Protein AF-A0A528N2G1-F1 (afdb_monomer)

Foldseek 3Di:
DDKDWDWDADPVRDIAIEMEFQAPCNVVVCVVVVPPAHQAYEYDAADRRRYVRVVVCVVRCVNVVHDHHYHYPPRNVVNND

Structure (mmCIF, N/CA/C/O backbone):
data_AF-A0A528N2G1-F1
#
_entry.id   AF-A0A528N2G1-F1
#
loop_
_atom_site.group_PDB
_atom_site.id
_atom_site.type_symbol
_atom_site.label_atom_id
_atom_site.label_alt_id
_atom_site.label_comp_id
_atom_site.label_asym_id
_atom_site.label_entity_id
_atom_site.label_seq_id
_atom_site.pdbx_PDB_ins_code
_atom_site.Cartn_x
_atom_site.Cartn_y
_atom_site.Cartn_z
_atom_site.occupancy
_atom_site.B_iso_or_equiv
_atom_site.auth_seq_id
_atom_site.auth_comp_id
_atom_site.auth_asym_id
_atom_site.auth_atom_id
_atom_site.pdbx_PDB_model_num
ATOM 1 N N . ARG A 1 1 ? 6.951 8.254 -5.519 1.00 59.00 1 ARG A N 1
ATOM 2 C CA . ARG A 1 1 ? 5.652 8.228 -4.804 1.00 59.00 1 ARG A CA 1
ATOM 3 C C . ARG A 1 1 ? 4.627 7.623 -5.741 1.00 59.00 1 ARG A C 1
ATOM 5 O O . ARG A 1 1 ? 4.166 8.307 -6.644 1.00 59.00 1 ARG A O 1
ATOM 12 N N . THR A 1 2 ? 4.347 6.348 -5.549 1.00 59.81 2 THR A N 1
ATOM 13 C CA . T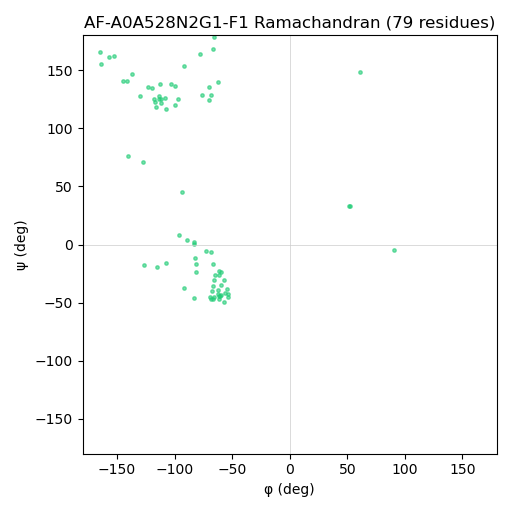HR A 1 2 ? 3.536 5.510 -6.434 1.00 59.81 2 THR A CA 1
ATOM 14 C C . THR A 1 2 ? 2.686 4.612 -5.547 1.00 59.81 2 THR A C 1
ATOM 16 O O . THR A 1 2 ? 3.021 3.464 -5.291 1.00 59.81 2 THR A O 1
ATOM 19 N N . ALA A 1 3 ? 1.647 5.204 -4.968 1.00 87.69 3 ALA A N 1
ATOM 20 C CA . ALA A 1 3 ? 0.585 4.497 -4.269 1.00 87.69 3 ALA A CA 1
ATOM 21 C C . ALA A 1 3 ? -0.609 5.442 -4.103 1.00 87.69 3 ALA A C 1
ATOM 23 O O . ALA A 1 3 ? -0.434 6.667 -4.075 1.00 87.69 3 ALA A O 1
ATOM 24 N N . ALA A 1 4 ? -1.807 4.887 -3.963 1.00 95.88 4 ALA A N 1
ATOM 25 C CA . ALA A 1 4 ? -3.000 5.646 -3.598 1.00 95.88 4 ALA A CA 1
ATOM 26 C C . ALA A 1 4 ? -3.823 4.888 -2.555 1.00 95.88 4 ALA A C 1
ATOM 28 O O . ALA A 1 4 ? -3.886 3.662 -2.576 1.00 95.88 4 ALA A O 1
ATOM 29 N N . LEU A 1 5 ? -4.477 5.628 -1.660 1.00 97.06 5 LEU A N 1
ATOM 30 C CA . LEU A 1 5 ? -5.441 5.097 -0.700 1.00 97.06 5 LEU A CA 1
ATOM 31 C C . LEU A 1 5 ? -6.841 5.540 -1.123 1.00 97.06 5 LEU A C 1
ATOM 33 O O . LEU A 1 5 ? -7.081 6.733 -1.313 1.00 97.06 5 LEU A O 1
ATOM 37 N N . ILE A 1 6 ? -7.754 4.588 -1.271 1.00 97.75 6 ILE A N 1
ATOM 38 C CA . ILE A 1 6 ? -9.143 4.833 -1.638 1.00 97.75 6 ILE A CA 1
ATOM 39 C C . ILE A 1 6 ? -10.008 4.373 -0.477 1.00 97.75 6 ILE A C 1
ATOM 41 O O . ILE A 1 6 ? -9.974 3.207 -0.091 1.00 97.75 6 ILE A O 1
ATOM 45 N N . GLU A 1 7 ? -10.812 5.289 0.052 1.00 97.50 7 GLU A N 1
ATOM 46 C CA . GLU A 1 7 ? -11.790 4.985 1.086 1.00 97.50 7 GLU A CA 1
ATOM 47 C C . GLU A 1 7 ? -13.199 5.273 0.571 1.00 97.50 7 GLU A C 1
ATOM 49 O O . GLU A 1 7 ? -13.515 6.388 0.150 1.00 97.50 7 GLU A O 1
ATOM 54 N N . ARG A 1 8 ? -14.073 4.270 0.643 1.00 97.81 8 ARG A N 1
ATOM 55 C CA . ARG A 1 8 ? -15.519 4.471 0.545 1.00 97.81 8 ARG A CA 1
ATOM 56 C C . ARG A 1 8 ? -16.088 4.522 1.953 1.00 97.81 8 ARG A C 1
ATOM 58 O O . ARG A 1 8 ? -15.921 3.573 2.710 1.00 97.81 8 ARG A O 1
ATOM 65 N N . ILE A 1 9 ? -16.808 5.595 2.265 1.00 97.50 9 ILE A N 1
ATOM 66 C CA . ILE A 1 9 ? -17.496 5.783 3.545 1.00 97.50 9 ILE A CA 1
ATOM 67 C C . ILE A 1 9 ? -18.998 5.614 3.298 1.00 97.50 9 ILE A C 1
ATOM 69 O O . ILE A 1 9 ? -19.594 6.364 2.524 1.00 97.50 9 ILE A O 1
ATOM 73 N N . ALA A 1 10 ? -19.604 4.597 3.904 1.00 97.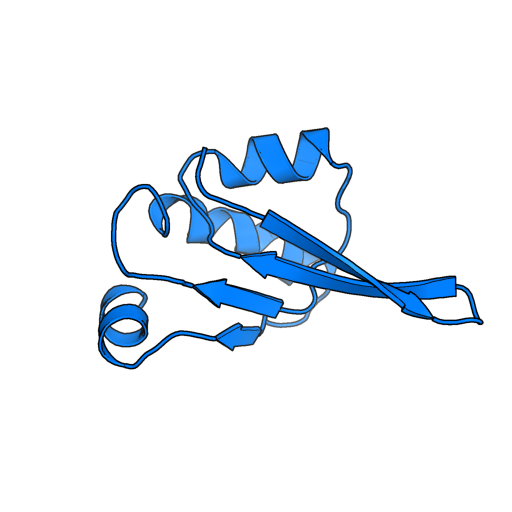56 10 ALA A N 1
ATOM 74 C CA . ALA A 1 10 ? -21.040 4.359 3.838 1.00 97.56 10 ALA A CA 1
ATOM 75 C C . ALA A 1 10 ? -21.810 5.300 4.783 1.00 97.56 10 ALA A C 1
ATOM 77 O O . ALA A 1 10 ? -21.245 5.895 5.697 1.00 97.56 10 ALA A O 1
ATOM 78 N N . ALA A 1 11 ? -23.127 5.419 4.585 1.00 97.44 11 ALA A N 1
ATOM 79 C CA . ALA A 1 11 ? -23.976 6.314 5.380 1.00 97.44 11 ALA A CA 1
ATOM 80 C C . ALA A 1 11 ? -24.008 5.966 6.883 1.00 97.44 11 ALA A C 1
ATOM 82 O O . ALA A 1 11 ? -24.232 6.844 7.709 1.00 97.44 11 ALA A O 1
ATOM 83 N N . ASN A 1 12 ? -23.769 4.701 7.238 1.00 96.88 12 ASN A N 1
ATOM 84 C CA . ASN A 1 12 ? -23.660 4.234 8.623 1.00 96.88 12 ASN A CA 1
ATOM 85 C C . ASN A 1 12 ? -22.258 4.441 9.232 1.00 96.88 12 ASN A C 1
ATOM 87 O O . ASN A 1 12 ? -22.045 4.085 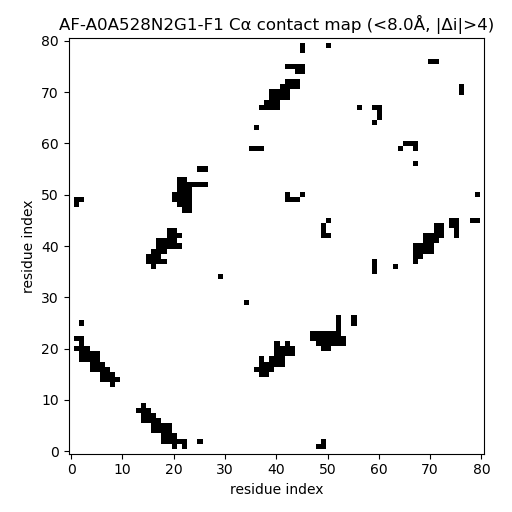10.386 1.00 96.88 12 ASN A O 1
ATOM 91 N N . GLY A 1 13 ? -21.315 5.007 8.473 1.00 95.50 13 GL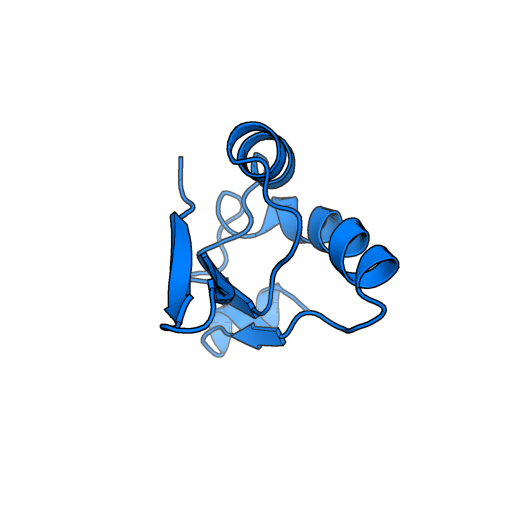Y A N 1
ATOM 92 C CA . GLY A 1 13 ? -19.934 5.231 8.896 1.00 95.50 13 GLY A CA 1
ATOM 93 C C . GLY A 1 13 ? -18.971 4.085 8.579 1.00 95.50 13 GLY A C 1
ATOM 94 O O . GLY A 1 13 ? -17.767 4.263 8.775 1.00 95.50 13 GLY A O 1
ATOM 95 N N . ASP A 1 14 ? -19.453 2.953 8.053 1.00 95.88 14 ASP A N 1
ATOM 96 C CA . ASP A 1 14 ? -18.580 1.847 7.658 1.00 95.88 14 ASP A CA 1
ATOM 97 C C . ASP A 1 14 ? -17.624 2.284 6.548 1.00 95.88 14 ASP A C 1
ATOM 99 O O . ASP A 1 14 ? -18.003 3.000 5.613 1.00 95.88 14 ASP A O 1
ATOM 103 N N . ARG A 1 15 ? -16.375 1.825 6.643 1.00 96.38 15 ARG A N 1
ATOM 104 C CA . ARG A 1 15 ? -15.328 2.122 5.667 1.00 96.38 15 ARG A CA 1
ATOM 105 C C . ARG A 1 15 ? -14.923 0.878 4.897 1.00 96.38 15 ARG A C 1
ATOM 107 O O . ARG A 1 15 ? -14.737 -0.186 5.484 1.00 96.38 15 ARG A O 1
ATOM 114 N N . THR A 1 16 ? -14.745 1.055 3.595 1.00 97.25 16 THR A N 1
ATOM 115 C CA . THR A 1 16 ? -14.016 0.123 2.735 1.00 97.25 16 THR A CA 1
ATOM 116 C C . THR A 1 16 ? -12.739 0.805 2.274 1.00 97.25 16 THR A C 1
ATOM 118 O O . THR A 1 16 ? -12.817 1.866 1.651 1.00 97.25 16 THR A O 1
ATOM 121 N N . THR A 1 17 ? -11.592 0.205 2.567 1.00 97.81 17 THR A N 1
ATOM 122 C CA . THR A 1 17 ? -10.264 0.761 2.313 1.00 97.81 17 THR A CA 1
ATOM 123 C C . THR A 1 17 ? -9.511 -0.106 1.311 1.00 97.81 17 THR A C 1
ATOM 125 O O . THR A 1 17 ? -9.221 -1.272 1.572 1.00 97.81 17 THR A O 1
ATOM 128 N N . VAL A 1 18 ? -9.159 0.480 0.168 1.00 98.31 18 VAL A N 1
ATOM 129 C CA . VAL A 1 18 ? -8.381 -0.170 -0.893 1.00 98.31 18 VAL A CA 1
ATOM 130 C C . VAL A 1 18 ? -7.093 0.605 -1.122 1.00 98.31 18 VAL A C 1
ATOM 132 O O . VAL A 1 18 ? -7.108 1.832 -1.219 1.00 98.31 18 VAL A O 1
ATOM 135 N N . VAL A 1 19 ? -5.981 -0.114 -1.229 1.00 98.19 19 VAL A N 1
ATOM 136 C CA . VAL A 1 19 ? -4.683 0.465 -1.589 1.00 98.19 19 VAL A CA 1
ATOM 137 C C . VAL A 1 19 ? -4.366 0.142 -3.046 1.00 98.19 19 VAL A C 1
ATOM 139 O O . VAL A 1 19 ? -4.580 -0.982 -3.494 1.00 98.19 19 VAL A O 1
ATOM 142 N N . ILE A 1 20 ? -3.843 1.118 -3.783 1.00 98.38 20 ILE A N 1
ATOM 143 C CA . ILE A 1 20 ? -3.207 0.902 -5.083 1.00 98.38 20 ILE A CA 1
ATOM 144 C C . ILE A 1 20 ? -1.697 0.884 -4.867 1.00 98.38 20 ILE A C 1
ATOM 146 O O . ILE A 1 20 ? -1.158 1.897 -4.426 1.00 98.38 20 ILE A O 1
ATOM 150 N N . ASP A 1 21 ? -1.062 -0.235 -5.219 1.00 98.19 21 ASP A N 1
ATOM 151 C CA . ASP A 1 21 ? 0.368 -0.545 -5.094 1.00 98.19 21 ASP A CA 1
ATOM 152 C C . ASP A 1 21 ? 0.934 -0.549 -3.658 1.00 98.19 21 ASP A C 1
ATOM 154 O O . ASP A 1 21 ? 0.526 0.199 -2.773 1.00 98.19 21 ASP A O 1
ATOM 158 N N . THR A 1 22 ? 1.933 -1.402 -3.420 1.00 97.44 22 THR A N 1
ATOM 159 C CA . THR A 1 22 ? 2.669 -1.493 -2.148 1.00 97.44 22 THR A CA 1
ATOM 160 C C . THR A 1 22 ? 4.166 -1.390 -2.424 1.00 97.44 22 THR A C 1
ATOM 162 O O . THR A 1 22 ? 4.908 -2.374 -2.351 1.00 97.44 22 THR A O 1
ATOM 165 N N . GLY A 1 23 ? 4.609 -0.192 -2.805 1.00 96.81 23 GLY A N 1
ATOM 166 C CA . GLY A 1 23 ? 6.025 0.125 -2.991 1.00 96.81 23 GLY A CA 1
ATOM 167 C C . GLY A 1 23 ? 6.833 0.087 -1.683 1.00 96.81 23 GLY A C 1
ATOM 168 O O . GLY A 1 23 ? 6.267 -0.124 -0.611 1.00 96.81 23 GLY A O 1
ATOM 169 N N . PRO A 1 24 ? 8.154 0.329 -1.734 1.00 96.88 24 PRO A N 1
ATOM 170 C CA . PRO A 1 24 ? 9.046 0.230 -0.568 1.00 96.88 24 PRO A CA 1
ATOM 171 C C . PRO A 1 24 ? 8.676 1.168 0.596 1.00 96.88 24 PRO A C 1
ATOM 173 O O . PRO A 1 24 ? 8.985 0.868 1.744 1.00 96.88 24 PRO A O 1
ATOM 176 N N . ASP A 1 25 ? 7.973 2.268 0.319 1.00 96.44 25 ASP A N 1
ATOM 177 C CA . ASP A 1 25 ? 7.550 3.242 1.334 1.00 96.44 25 ASP A CA 1
ATOM 178 C C . ASP A 1 25 ? 6.173 2.913 1.951 1.00 96.44 25 ASP A C 1
ATOM 180 O O . ASP A 1 25 ? 5.636 3.708 2.727 1.00 96.44 25 ASP A O 1
ATOM 184 N N . PHE A 1 26 ? 5.551 1.784 1.589 1.00 97.19 26 PHE A N 1
ATOM 185 C CA . PHE A 1 26 ? 4.159 1.468 1.936 1.00 97.19 26 PHE A CA 1
ATOM 186 C C . PHE A 1 26 ? 3.882 1.565 3.444 1.00 97.19 26 PHE A C 1
ATOM 188 O O . PHE A 1 26 ? 2.906 2.200 3.852 1.00 97.19 26 PHE A O 1
ATOM 195 N N . ARG A 1 27 ? 4.764 1.022 4.292 1.00 96.25 27 ARG A N 1
ATOM 196 C CA . ARG A 1 27 ? 4.632 1.132 5.752 1.00 96.25 27 ARG A CA 1
ATOM 197 C C . ARG A 1 27 ? 4.567 2.579 6.230 1.00 96.25 27 ARG A C 1
ATOM 199 O O . ARG A 1 27 ? 3.686 2.921 7.018 1.00 96.2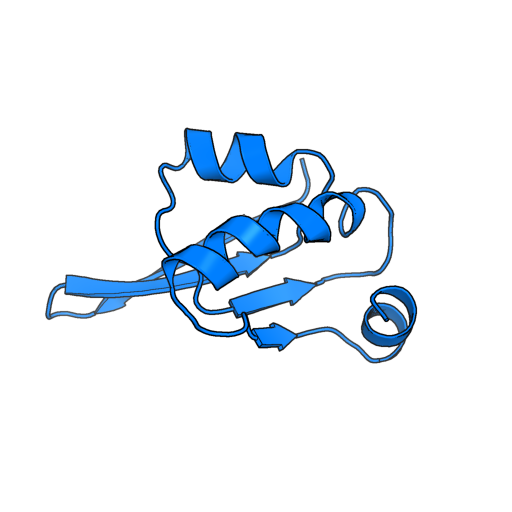5 27 ARG A O 1
ATOM 206 N N . GLU A 1 28 ? 5.497 3.420 5.785 1.00 96.88 28 GLU A N 1
ATOM 207 C CA . GLU A 1 28 ? 5.540 4.831 6.180 1.00 96.88 28 GLU A CA 1
ATOM 208 C C . GLU A 1 28 ? 4.268 5.554 5.723 1.00 96.88 28 GLU A C 1
ATOM 210 O O . GLU A 1 28 ? 3.650 6.279 6.503 1.00 96.88 28 GLU A O 1
ATOM 215 N N . GLN A 1 29 ? 3.814 5.284 4.498 1.00 96.69 29 GLN A N 1
ATOM 216 C CA . GLN A 1 29 ? 2.588 5.858 3.946 1.00 96.69 29 GLN A CA 1
ATOM 217 C C . GLN A 1 29 ? 1.343 5.468 4.760 1.00 96.69 29 GLN A C 1
ATOM 219 O O . GLN A 1 29 ? 0.529 6.337 5.074 1.00 96.69 29 GLN A O 1
ATOM 224 N N . MET A 1 30 ? 1.203 4.196 5.152 1.00 96.81 30 MET A N 1
ATOM 225 C CA . MET A 1 30 ? 0.074 3.735 5.973 1.00 96.81 30 MET A CA 1
ATOM 226 C C . MET A 1 30 ? 0.097 4.326 7.386 1.00 96.81 30 MET A C 1
ATOM 228 O O . MET A 1 30 ? -0.959 4.655 7.931 1.00 96.81 30 MET A O 1
ATOM 232 N N . LEU A 1 31 ? 1.287 4.505 7.971 1.00 96.06 31 LEU A N 1
ATOM 233 C CA . LEU A 1 31 ? 1.447 5.163 9.269 1.00 96.06 31 LEU A CA 1
ATOM 234 C C . LEU A 1 31 ? 1.065 6.646 9.200 1.00 96.06 31 LEU A C 1
ATOM 236 O O . LEU A 1 31 ? 0.301 7.108 10.047 1.00 96.06 31 LEU A O 1
ATOM 240 N N . LEU A 1 32 ? 1.541 7.371 8.182 1.00 96.69 32 LEU A N 1
ATOM 241 C CA . LEU A 1 32 ? 1.222 8.787 7.969 1.00 96.69 32 LEU A CA 1
ATOM 242 C C . LEU A 1 32 ? -0.274 9.017 7.730 1.00 96.69 32 LEU A C 1
ATOM 244 O O . LEU A 1 32 ? -0.836 9.983 8.240 1.00 96.69 32 LEU A O 1
ATOM 248 N N . ALA A 1 33 ? -0.926 8.118 6.990 1.00 95.69 33 ALA A N 1
ATOM 249 C CA . ALA A 1 33 ? -2.364 8.167 6.737 1.00 95.69 33 ALA A CA 1
ATOM 250 C C . ALA A 1 33 ? -3.214 7.558 7.873 1.00 95.69 33 ALA A C 1
ATOM 252 O O . ALA A 1 33 ? -4.436 7.506 7.761 1.00 95.69 33 ALA A O 1
ATOM 253 N N . ALA A 1 34 ? -2.587 7.097 8.964 1.00 95.81 34 ALA A N 1
ATOM 254 C CA . ALA A 1 34 ? -3.238 6.454 10.105 1.00 95.81 34 ALA A CA 1
ATOM 255 C C . ALA A 1 34 ? -4.171 5.280 9.727 1.00 95.81 34 ALA A C 1
ATOM 257 O O . ALA A 1 34 ? -5.169 5.026 10.407 1.00 95.81 34 ALA A O 1
ATOM 258 N N . VAL A 1 35 ? -3.831 4.532 8.672 1.00 96.44 35 VAL A N 1
ATOM 259 C CA . VAL A 1 35 ? -4.639 3.410 8.176 1.00 96.44 35 VAL A CA 1
ATOM 260 C C . VAL A 1 35 ? -4.585 2.255 9.172 1.00 96.44 35 VAL A C 1
ATOM 262 O O . VAL A 1 35 ? -3.514 1.777 9.543 1.00 96.44 35 VAL A O 1
ATOM 265 N N . LYS A 1 36 ? -5.758 1.798 9.619 1.00 94.69 36 LYS A N 1
ATOM 266 C CA . LYS A 1 36 ? -5.896 0.675 10.566 1.00 94.69 36 LYS A CA 1
ATOM 267 C C . LYS A 1 36 ? -6.419 -0.602 9.924 1.00 94.69 36 LYS A C 1
ATOM 269 O O . LYS A 1 36 ? -6.302 -1.672 10.510 1.00 94.69 36 LYS A O 1
ATOM 274 N N . ARG A 1 37 ? -6.993 -0.487 8.729 1.00 96.31 37 ARG A N 1
ATOM 275 C CA . ARG A 1 37 ? -7.645 -1.579 8.018 1.00 96.31 37 ARG A CA 1
ATOM 276 C C . ARG A 1 37 ? -7.417 -1.430 6.522 1.00 96.31 37 ARG A C 1
ATOM 278 O O . ARG A 1 37 ? -7.462 -0.319 6.009 1.00 96.31 37 ARG A O 1
ATOM 285 N N . ILE A 1 38 ? -7.193 -2.552 5.855 1.00 97.94 38 ILE A N 1
ATOM 286 C CA . ILE A 1 38 ? -7.135 -2.680 4.398 1.00 97.94 38 ILE A CA 1
ATOM 287 C C . ILE A 1 38 ? -8.041 -3.847 4.035 1.00 97.94 38 ILE A C 1
ATOM 289 O O . ILE A 1 38 ? -7.882 -4.921 4.610 1.00 97.94 38 ILE A O 1
ATOM 293 N N . ASP A 1 39 ? -8.973 -3.627 3.116 1.00 97.94 39 ASP A N 1
ATOM 294 C CA . ASP A 1 39 ? -9.865 -4.665 2.606 1.00 97.94 39 ASP A CA 1
ATOM 295 C C . ASP A 1 39 ? -9.273 -5.332 1.355 1.00 97.94 39 ASP A C 1
ATOM 297 O O . ASP A 1 39 ? -9.363 -6.547 1.210 1.00 97.94 39 ASP A O 1
ATOM 301 N N . ALA A 1 40 ? -8.612 -4.564 0.479 1.00 98.44 40 ALA A N 1
ATOM 302 C CA . ALA A 1 40 ? -7.966 -5.098 -0.720 1.00 98.44 40 ALA A CA 1
ATOM 303 C C . ALA A 1 40 ? -6.770 -4.255 -1.184 1.00 98.44 40 ALA A C 1
ATOM 305 O O . ALA A 1 40 ? -6.642 -3.072 -0.852 1.00 98.44 40 ALA A O 1
ATOM 306 N N . VAL A 1 41 ? -5.925 -4.866 -2.013 1.00 98.38 41 VAL A N 1
ATOM 307 C CA . VAL A 1 41 ? -4.828 -4.206 -2.728 1.00 98.38 41 VAL A CA 1
ATOM 308 C C . VAL A 1 41 ? -4.983 -4.430 -4.227 1.00 98.38 41 VAL A C 1
ATOM 310 O O . VAL A 1 41 ? -5.240 -5.548 -4.673 1.00 98.38 41 VAL A O 1
ATOM 313 N N . VAL A 1 42 ? -4.797 -3.372 -5.011 1.00 98.56 42 VAL A N 1
ATOM 314 C CA . VAL A 1 42 ? -4.747 -3.418 -6.474 1.00 98.56 42 VAL A CA 1
ATOM 315 C C . VAL A 1 42 ? -3.335 -3.064 -6.925 1.00 98.56 42 VAL A C 1
ATOM 317 O O . VAL A 1 42 ? -2.838 -2.000 -6.574 1.00 98.56 42 VAL A O 1
ATOM 320 N N . TYR A 1 43 ? -2.699 -3.920 -7.719 1.00 98.25 43 TYR A 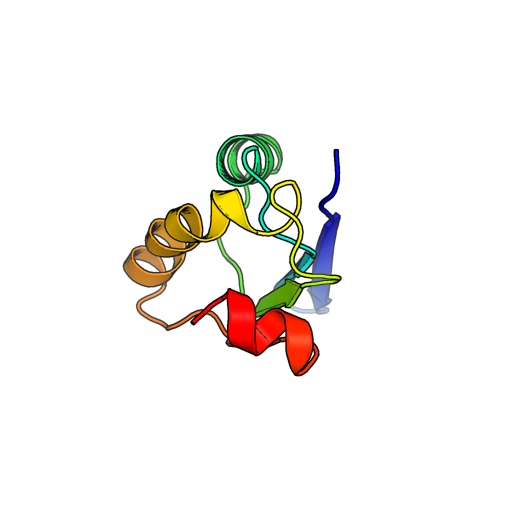N 1
ATOM 321 C CA . TYR A 1 43 ? -1.397 -3.627 -8.315 1.00 98.25 43 TYR A CA 1
ATOM 322 C C . TYR A 1 43 ? -1.533 -3.174 -9.762 1.00 98.25 43 TYR A C 1
ATOM 324 O O . TYR A 1 43 ? -2.280 -3.767 -10.543 1.00 98.25 43 TYR A O 1
ATOM 332 N N . THR A 1 44 ? -0.779 -2.138 -10.120 1.00 97.62 44 THR A N 1
ATOM 333 C CA . THR A 1 44 ? -0.772 -1.572 -11.470 1.00 97.62 44 THR A CA 1
ATOM 334 C C . THR A 1 44 ? 0.157 -2.334 -12.413 1.00 97.62 44 THR A C 1
ATOM 336 O O . THR A 1 44 ? -0.244 -2.627 -13.535 1.00 97.62 44 THR A O 1
ATOM 339 N N . HIS A 1 45 ? 1.385 -2.644 -11.979 1.00 97.38 45 HIS A N 1
ATOM 340 C CA . HIS A 1 45 ? 2.397 -3.379 -12.752 1.00 97.38 45 HIS A CA 1
ATOM 341 C C . HIS A 1 45 ? 3.554 -3.888 -11.852 1.00 97.38 45 HIS A C 1
ATOM 343 O O . HIS A 1 45 ? 3.695 -3.422 -10.720 1.00 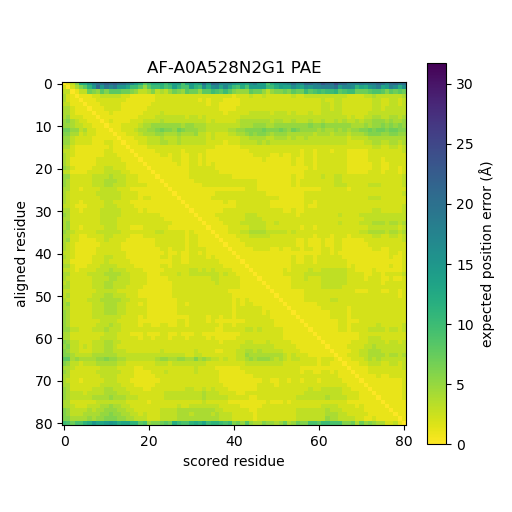97.38 45 HIS A O 1
ATOM 349 N N . PRO A 1 46 ? 4.423 -4.821 -12.308 1.00 97.06 46 PRO A N 1
ATOM 350 C CA . PRO A 1 46 ? 5.361 -5.536 -11.435 1.00 97.06 46 PRO A CA 1
ATOM 351 C C . PRO A 1 46 ? 6.758 -4.901 -11.339 1.00 97.06 46 PRO A C 1
ATOM 353 O O . PRO A 1 46 ? 7.778 -5.597 -11.429 1.00 97.06 46 PRO A O 1
ATOM 356 N N . HIS A 1 47 ? 6.832 -3.582 -11.177 1.00 96.62 47 HIS A N 1
ATOM 357 C CA . HIS A 1 47 ? 8.096 -2.900 -10.898 1.00 96.62 47 HIS A CA 1
ATOM 358 C C . HIS A 1 47 ? 8.343 -2.745 -9.395 1.00 96.62 47 HIS A C 1
ATOM 360 O O . HIS A 1 47 ? 7.422 -2.728 -8.579 1.00 96.62 47 HIS A O 1
ATOM 366 N N . ALA A 1 48 ? 9.623 -2.668 -9.029 1.00 95.50 48 ALA A N 1
ATOM 367 C CA . ALA A 1 48 ? 10.093 -2.661 -7.645 1.00 95.50 48 ALA A CA 1
ATOM 368 C C . ALA A 1 48 ? 9.428 -1.573 -6.787 1.00 95.50 48 ALA A C 1
ATOM 370 O O . ALA A 1 48 ? 9.009 -1.824 -5.659 1.00 95.50 48 ALA A O 1
ATOM 371 N N . ASP A 1 49 ? 9.281 -0.380 -7.351 1.00 96.00 49 ASP A N 1
ATOM 372 C CA . ASP A 1 49 ? 8.656 0.793 -6.747 1.00 96.00 49 ASP A CA 1
ATOM 373 C C . ASP A 1 49 ? 7.139 0.655 -6.528 1.00 96.00 49 ASP A C 1
ATOM 375 O O . ASP A 1 49 ? 6.552 1.505 -5.861 1.00 96.00 49 ASP A O 1
ATOM 379 N N . HIS A 1 50 ? 6.526 -0.431 -7.008 1.00 97.12 50 HIS A N 1
ATOM 380 C CA . HIS A 1 50 ? 5.107 -0.749 -6.830 1.00 97.12 50 HIS A CA 1
ATOM 381 C C . HIS A 1 50 ? 4.852 -2.017 -5.998 1.00 97.12 50 HIS A C 1
ATOM 383 O O . HIS A 1 50 ? 3.752 -2.176 -5.470 1.00 97.12 50 HIS A O 1
ATOM 389 N N . ILE A 1 51 ? 5.837 -2.918 -5.854 1.00 96.88 51 ILE A N 1
ATOM 390 C CA . ILE A 1 51 ? 5.612 -4.240 -5.230 1.00 96.88 51 ILE A CA 1
ATOM 391 C C . ILE A 1 51 ? 6.553 -4.591 -4.067 1.00 96.88 51 ILE A C 1
ATOM 393 O O . ILE A 1 51 ? 6.245 -5.501 -3.301 1.00 96.88 51 ILE A O 1
ATOM 397 N N . HIS A 1 52 ? 7.697 -3.917 -3.894 1.00 96.50 52 HIS A N 1
ATOM 398 C CA . HIS A 1 52 ? 8.710 -4.342 -2.909 1.00 96.50 52 HIS A CA 1
ATOM 399 C C . HIS A 1 52 ? 8.343 -4.095 -1.433 1.00 96.50 52 HIS A C 1
ATOM 401 O O . HIS A 1 52 ? 9.078 -4.539 -0.556 1.00 96.50 52 HIS A O 1
ATOM 407 N N . GLY A 1 53 ? 7.222 -3.435 -1.139 1.00 96.62 53 GLY A N 1
ATOM 408 C CA . GLY A 1 53 ? 6.674 -3.297 0.215 1.00 96.62 53 GLY A CA 1
ATOM 409 C C . GLY A 1 53 ? 5.598 -4.327 0.565 1.00 96.62 53 GLY A C 1
ATOM 410 O O . GLY A 1 53 ? 4.948 -4.195 1.595 1.00 96.62 53 GLY A O 1
ATOM 411 N N . ILE A 1 54 ? 5.362 -5.345 -0.271 1.00 96.44 54 ILE A N 1
ATOM 412 C CA . ILE A 1 54 ? 4.266 -6.310 -0.070 1.00 96.44 54 ILE A CA 1
ATOM 413 C C . ILE A 1 54 ? 4.311 -7.043 1.286 1.00 96.44 54 ILE A C 1
ATOM 415 O O . ILE A 1 54 ? 3.256 -7.360 1.836 1.00 96.44 54 ILE A O 1
ATOM 419 N N . ASP A 1 55 ? 5.493 -7.286 1.870 1.00 97.12 55 ASP A N 1
ATOM 420 C CA . ASP A 1 55 ? 5.606 -7.984 3.166 1.00 97.12 55 ASP A CA 1
ATOM 421 C C . ASP A 1 55 ? 4.974 -7.194 4.325 1.00 97.12 55 ASP A C 1
ATOM 423 O O . ASP A 1 55 ? 4.459 -7.789 5.272 1.00 97.12 55 ASP A O 1
ATOM 427 N N . ASP A 1 56 ? 4.896 -5.867 4.226 1.00 96.94 56 ASP A N 1
ATOM 428 C CA . ASP A 1 56 ? 4.252 -5.029 5.240 1.00 96.94 56 ASP A CA 1
ATOM 429 C C . ASP A 1 56 ? 2.728 -5.264 5.332 1.00 96.94 56 ASP A C 1
ATOM 431 O O . ASP A 1 56 ? 2.117 -4.962 6.364 1.00 96.94 56 ASP A O 1
ATOM 435 N N . LEU A 1 57 ? 2.094 -5.886 4.322 1.00 97.06 57 LEU A N 1
ATOM 436 C CA . LEU A 1 57 ? 0.700 -6.348 4.418 1.00 97.06 57 LEU A CA 1
ATOM 437 C C . LEU A 1 57 ? 0.505 -7.401 5.517 1.00 97.06 57 LEU A C 1
ATOM 439 O O . LEU A 1 57 ? -0.601 -7.548 6.044 1.00 97.06 57 LEU A O 1
ATOM 443 N N . ARG A 1 58 ? 1.569 -8.109 5.917 1.00 97.19 58 ARG A N 1
ATOM 444 C CA . ARG A 1 58 ? 1.540 -9.112 6.991 1.00 97.19 58 ARG A CA 1
ATOM 445 C C . ARG A 1 58 ? 0.981 -8.547 8.294 1.00 97.19 58 ARG A C 1
ATOM 447 O O . ARG A 1 58 ? 0.232 -9.247 8.972 1.00 97.19 58 ARG A O 1
ATOM 454 N N . GLY A 1 59 ? 1.305 -7.298 8.636 1.00 97.19 59 GLY A N 1
ATOM 455 C CA . GLY A 1 59 ? 0.782 -6.648 9.841 1.00 97.19 59 GLY A CA 1
ATOM 456 C C . GLY A 1 59 ? -0.746 -6.563 9.831 1.00 97.19 59 GLY A C 1
ATOM 457 O O . GLY A 1 59 ? -1.396 -6.920 10.811 1.00 97.19 59 GLY A O 1
ATOM 458 N N . PHE A 1 60 ? -1.323 -6.193 8.686 1.00 97.75 60 PHE A N 1
ATOM 459 C CA . PHE A 1 60 ? -2.771 -6.138 8.498 1.00 97.75 60 PHE A CA 1
ATOM 460 C C . PHE A 1 60 ? -3.413 -7.525 8.524 1.00 97.75 60 PHE A C 1
ATOM 462 O O . PHE A 1 60 ? -4.469 -7.677 9.129 1.00 97.75 60 PHE A O 1
ATOM 469 N N . VAL A 1 61 ? -2.779 -8.542 7.928 1.00 97.75 61 VAL A N 1
ATOM 470 C CA . VAL A 1 61 ? -3.282 -9.928 7.979 1.00 97.75 61 VAL A CA 1
ATOM 471 C C . VAL A 1 61 ? -3.353 -10.442 9.417 1.00 97.75 61 VAL A C 1
ATOM 473 O O . VAL A 1 61 ? -4.343 -11.065 9.801 1.00 97.75 61 VAL A O 1
ATOM 476 N N . LEU A 1 62 ? -2.313 -10.185 10.216 1.00 97.62 62 LEU A N 1
ATOM 477 C CA . LEU A 1 62 ? -2.251 -10.618 11.613 1.00 97.62 62 LEU A CA 1
ATOM 478 C C . LEU A 1 62 ? -3.307 -9.916 12.475 1.00 97.62 62 LEU A C 1
ATOM 480 O O . LEU A 1 62 ? -4.002 -10.586 13.238 1.00 97.62 62 LEU A O 1
ATOM 484 N N . GLU A 1 63 ? -3.453 -8.599 12.320 1.00 97.00 63 GLU A N 1
ATOM 485 C CA . GLU A 1 63 ? -4.417 -7.799 13.082 1.00 97.00 63 GLU A CA 1
ATOM 486 C C . GLU A 1 63 ? -5.867 -8.131 12.693 1.00 97.00 63 GLU A C 1
ATOM 488 O O . GLU A 1 63 ? -6.710 -8.385 13.551 1.00 97.00 63 GLU A O 1
ATOM 493 N N . GLN A 1 64 ? -6.160 -8.199 11.390 1.00 96.62 64 GLN A N 1
ATOM 494 C CA . GLN A 1 64 ? -7.515 -8.435 10.879 1.00 96.62 64 GLN A CA 1
ATOM 495 C C . GLN A 1 64 ? -7.920 -9.916 10.868 1.00 96.62 64 GLN A C 1
ATOM 497 O O . GLN A 1 64 ? -9.089 -10.228 10.642 1.00 96.62 64 GLN A O 1
ATOM 502 N N . ARG A 1 65 ? -6.969 -10.837 11.083 1.00 96.88 65 ARG A N 1
ATOM 503 C CA . ARG A 1 65 ? -7.157 -12.300 10.999 1.00 96.88 65 ARG A CA 1
ATOM 504 C C . ARG A 1 65 ? -7.805 -12.756 9.688 1.00 96.88 65 ARG A C 1
ATOM 506 O O . ARG A 1 65 ? -8.543 -13.740 9.646 1.00 96.88 65 ARG A O 1
ATOM 513 N N . HIS A 1 66 ? -7.504 -12.040 8.615 1.00 93.62 66 HIS A N 1
ATOM 514 C CA . HIS A 1 66 ? -8.048 -12.256 7.286 1.00 93.62 66 HIS A CA 1
ATOM 515 C C . HIS A 1 66 ? -6.944 -12.025 6.254 1.00 93.62 66 HIS A C 1
ATOM 517 O O . HIS A 1 66 ? -6.103 -11.142 6.426 1.00 93.62 66 HIS A O 1
ATOM 523 N N . ARG A 1 67 ? -6.909 -12.846 5.200 1.00 95.56 67 ARG A N 1
ATOM 524 C CA . ARG A 1 67 ? -5.977 -12.625 4.088 1.00 95.56 67 ARG A CA 1
ATOM 525 C C . ARG A 1 67 ? -6.437 -11.393 3.322 1.00 95.56 67 ARG A C 1
ATOM 527 O O . ARG A 1 67 ? -7.621 -11.269 3.067 1.00 95.56 67 ARG A O 1
ATOM 534 N N . ILE A 1 68 ? -5.511 -10.514 2.960 1.00 97.69 68 ILE A N 1
ATOM 535 C CA . ILE A 1 68 ? -5.850 -9.353 2.138 1.00 97.69 68 ILE A CA 1
ATOM 536 C C . ILE A 1 68 ? -6.031 -9.816 0.695 1.00 97.69 68 ILE A C 1
ATOM 538 O O . ILE A 1 68 ? -5.150 -10.492 0.156 1.00 97.69 68 ILE A O 1
ATOM 542 N N . ASP A 1 69 ? -7.157 -9.454 0.085 1.00 97.88 69 ASP A N 1
ATOM 543 C CA . ASP A 1 69 ? -7.409 -9.746 -1.320 1.00 97.88 69 ASP A CA 1
ATOM 544 C C . ASP A 1 69 ? -6.469 -8.917 -2.204 1.00 97.88 69 ASP A C 1
ATOM 546 O O . ASP A 1 69 ? -6.347 -7.698 -2.056 1.00 97.88 69 ASP A O 1
ATOM 550 N N . ILE A 1 70 ? -5.782 -9.598 -3.123 1.00 97.81 70 ILE A N 1
ATOM 551 C CA . ILE A 1 70 ? -4.855 -8.985 -4.075 1.00 97.81 70 ILE A CA 1
ATOM 552 C C . ILE A 1 70 ? -5.439 -9.091 -5.480 1.00 97.81 70 ILE A C 1
ATOM 554 O O . ILE A 1 70 ? -5.714 -10.184 -5.979 1.00 97.81 70 ILE A O 1
ATOM 558 N N . HIS A 1 71 ? -5.551 -7.945 -6.143 1.00 98.44 71 HIS A N 1
ATOM 559 C CA . HIS A 1 71 ? -5.984 -7.820 -7.525 1.00 98.44 71 HIS A CA 1
ATOM 560 C C . HIS A 1 71 ? -4.832 -7.308 -8.380 1.00 98.44 71 HIS A C 1
ATOM 562 O O . HIS A 1 71 ? -4.217 -6.291 -8.074 1.00 98.44 71 HIS A O 1
ATOM 568 N N . AL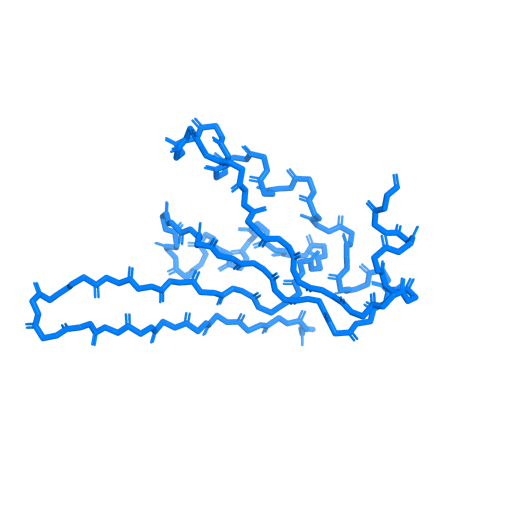A A 1 72 ? -4.544 -8.005 -9.470 1.00 98.31 72 ALA A N 1
ATOM 569 C CA . ALA A 1 72 ? -3.544 -7.597 -10.442 1.00 98.31 72 ALA A CA 1
ATOM 570 C C . ALA A 1 72 ? -3.854 -8.262 -11.786 1.00 98.31 72 ALA A C 1
ATOM 572 O O . ALA A 1 72 ? -4.575 -9.267 -11.831 1.00 98.31 72 ALA A O 1
ATOM 573 N N . ASP A 1 73 ? -3.294 -7.737 -12.872 1.00 98.19 73 ASP A N 1
ATOM 574 C CA . ASP A 1 73 ? -3.289 -8.464 -14.137 1.00 98.19 73 ASP A CA 1
ATOM 575 C C . ASP A 1 73 ? -2.404 -9.727 -14.053 1.00 98.19 73 ASP A C 1
ATOM 577 O O . ASP A 1 73 ? -1.667 -9.955 -13.086 1.00 98.19 73 ASP A O 1
ATOM 581 N N . GLN A 1 74 ? -2.499 -10.599 -15.058 1.00 98.19 74 GLN A N 1
ATOM 582 C CA . GLN A 1 74 ? -1.786 -11.877 -15.039 1.00 98.19 74 GLN A CA 1
ATOM 583 C C . GLN A 1 74 ? -0.251 -11.719 -14.976 1.00 98.19 74 GLN A C 1
ATOM 585 O O . GLN A 1 74 ? 0.357 -12.400 -14.143 1.00 98.19 74 GLN A O 1
ATOM 590 N N . PRO A 1 75 ? 0.399 -10.855 -15.788 1.00 97.19 75 PRO A N 1
ATOM 591 C CA . PRO A 1 75 ? 1.840 -10.624 -15.688 1.00 97.19 75 PRO A CA 1
ATOM 592 C C . PRO A 1 75 ? 2.283 -10.169 -14.296 1.00 97.19 75 PRO A C 1
ATOM 594 O O . PRO A 1 75 ? 3.283 -10.667 -13.776 1.00 97.19 75 PRO A O 1
ATOM 597 N N . THR A 1 76 ? 1.527 -9.269 -13.668 1.00 97.88 76 THR A N 1
ATOM 598 C CA . THR A 1 76 ? 1.860 -8.760 -12.338 1.00 97.88 76 THR A CA 1
ATOM 599 C C . THR A 1 76 ? 1.683 -9.832 -11.271 1.00 97.88 76 THR A C 1
ATOM 601 O O . THR A 1 76 ? 2.588 -10.057 -10.470 1.00 97.88 76 THR A O 1
ATOM 604 N N . MET A 1 77 ? 0.571 -10.572 -11.308 1.00 97.69 77 MET A N 1
ATOM 605 C CA . MET A 1 77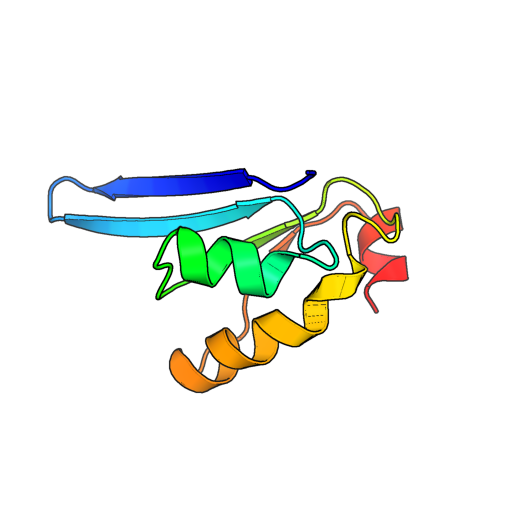 ? 0.298 -11.656 -10.361 1.00 97.69 77 MET A CA 1
ATOM 606 C C . MET A 1 77 ? 1.364 -12.764 -10.410 1.00 97.69 77 MET A C 1
ATOM 608 O O . MET A 1 77 ? 1.698 -13.335 -9.376 1.00 97.69 77 MET A O 1
ATOM 612 N N . LEU A 1 78 ? 1.930 -13.064 -11.585 1.00 96.81 78 LEU A N 1
ATOM 613 C CA . LEU A 1 78 ? 3.024 -14.037 -11.713 1.00 96.81 78 LEU A CA 1
ATOM 614 C C . LEU A 1 78 ? 4.314 -13.583 -11.026 1.00 96.81 78 LEU A C 1
ATOM 616 O O . LEU A 1 78 ? 5.076 -14.427 -10.571 1.00 96.81 78 LEU A O 1
ATOM 620 N N . ARG A 1 79 ? 4.566 -12.273 -10.953 1.00 95.50 79 ARG A N 1
ATOM 621 C CA . ARG A 1 79 ? 5.756 -11.710 -10.301 1.00 95.50 79 ARG A CA 1
ATOM 622 C C . ARG A 1 79 ? 5.610 -11.598 -8.780 1.00 95.50 79 ARG A C 1
ATOM 624 O O . ARG A 1 79 ? 6.620 -11.537 -8.089 1.00 95.50 79 ARG A O 1
ATOM 631 N N . LEU A 1 80 ? 4.374 -11.534 -8.284 1.00 93.00 80 LEU A N 1
ATOM 632 C CA . LEU A 1 80 ? 4.053 -11.460 -6.854 1.00 93.00 80 LEU A CA 1
ATOM 633 C C . LEU A 1 80 ? 4.069 -12.828 -6.148 1.00 93.00 80 LEU A C 1
ATOM 635 O O . LEU A 1 80 ? 4.079 -12.865 -4.919 1.00 93.00 80 LEU A O 1
ATOM 639 N N . ARG A 1 81 ? 4.014 -13.929 -6.906 1.00 86.31 81 ARG A N 1
ATOM 640 C CA . ARG A 1 81 ? 4.051 -15.310 -6.399 1.00 86.31 81 ARG A CA 1
ATOM 641 C C . ARG A 1 81 ? 5.477 -15.812 -6.229 1.00 86.31 81 ARG A C 1
ATOM 643 O O . ARG A 1 81 ? 5.677 -16.588 -5.270 1.00 86.31 81 ARG A O 1
#

pLDDT: mean 95.84, std 6.09, range [59.0, 98.56]

Secondary structure (DSSP, 8-state):
---EEEEEE-TTS-EEEEEE---TTHHHHHHHTT----SEEE-----HHHHTTGGGHHHHHHHHTSPPEEE--HHHHHHH-

Nearest PDB structures (foldseek):
  3qh8-assembly1_A  TM=9.748E-01  e=3.209E-09  Brucella abortus 2308
  6b9v-assembly1_B  TM=9.239E-01  e=1.682E-07  Candidatus Koribacter versatilis Ellin345
  6b9v-assembly1_A  TM=9.477E-01  e=3.714E-07  Candidatus Koribacter versatilis Ellin345
  5g3o-assembly1_C  TM=3.713E-01  e=5.389E-01  Bacillus cereus
  8e2r-assembly1_A  TM=3.701E-01  e=1.450E+00  Escherichia coli

Solvent-accessible surface area (backbone atoms only — not comparable to full-atom values): 4727 Å² total; per-residue (Å²): 141,57,64,49,80,46,74,48,72,46,97,88,66,51,75,48,31,36,34,34,35,28,9,69,58,37,64,61,53,37,59,76,68,65,61,87,68,68,60,33,39,38,45,88,56,74,46,64,65,29,47,66,21,52,72,60,52,51,60,53,27,67,75,67,72,43,84,67,46,76,44,54,54,72,74,29,49,64,70,76,108

Radius of gyration: 12.47 Å; Cα contacts (8 Å, |Δi|>4): 133; chains: 1; bounding box: 34×24×29 Å

Mean predicted aligned error: 2.51 Å

Sequence (81 aa):
RTAALIERIAANGDRTTVVIDTGPDFREQMLLAAVKRIDAVVYTHPHADHIHGIDDLRGFVLEQRHRIDIHADQPTMLRLR